Protein AF-A0A662G7Q0-F1 (afdb_monomer_lite)

Structure (mmCIF, N/CA/C/O backbone):
data_AF-A0A662G7Q0-F1
#
_entry.id   AF-A0A662G7Q0-F1
#
loop_
_atom_site.group_PDB
_atom_site.id
_atom_site.type_symbol
_atom_site.label_atom_id
_atom_site.label_alt_id
_atom_site.label_comp_id
_atom_site.label_asym_id
_atom_site.label_entity_id
_atom_site.label_seq_id
_atom_site.pdbx_PDB_ins_code
_atom_site.Cartn_x
_atom_site.Cartn_y
_atom_site.Cartn_z
_atom_site.occupancy
_atom_site.B_iso_or_equiv
_atom_site.auth_seq_id
_atom_site.auth_comp_id
_atom_site.auth_asym_id
_atom_site.auth_atom_id
_atom_site.pdbx_PDB_model_num
ATOM 1 N N . MET A 1 1 ? -3.092 24.350 10.772 1.00 30.88 1 MET A N 1
ATOM 2 C CA . MET A 1 1 ? -2.022 23.568 11.432 1.00 30.88 1 MET A CA 1
ATOM 3 C C . MET A 1 1 ? -2.295 22.101 11.176 1.00 30.88 1 MET A C 1
ATOM 5 O O . MET A 1 1 ? -3.276 21.583 11.695 1.00 30.88 1 MET A O 1
ATOM 9 N N . VAL A 1 2 ? -1.486 21.460 10.333 1.00 33.28 2 VAL A N 1
ATOM 10 C CA . VAL A 1 2 ? -1.555 20.011 10.120 1.00 33.28 2 VAL A CA 1
ATOM 11 C C . VAL A 1 2 ? -1.051 19.376 11.411 1.00 33.28 2 VAL A C 1
ATOM 13 O O . VAL A 1 2 ? 0.135 19.462 11.716 1.00 33.28 2 VAL A O 1
ATOM 16 N N . LYS A 1 3 ? -1.960 18.835 12.230 1.00 35.88 3 LYS A N 1
ATOM 17 C CA . LYS A 1 3 ? -1.577 17.941 13.323 1.00 35.88 3 LYS A CA 1
ATOM 18 C C . LYS A 1 3 ? -0.989 16.710 12.649 1.00 35.88 3 LYS A C 1
ATOM 20 O O . LYS A 1 3 ? -1.729 15.837 12.213 1.00 35.88 3 LYS A O 1
ATOM 25 N N . THR A 1 4 ? 0.326 16.688 12.480 1.00 44.31 4 THR A N 1
ATOM 26 C CA . THR A 1 4 ? 1.047 15.491 12.067 1.00 44.31 4 THR A CA 1
ATOM 27 C C . THR A 1 4 ? 0.666 14.413 13.073 1.00 44.31 4 THR A C 1
ATOM 29 O O . THR A 1 4 ? 0.935 14.564 14.265 1.00 44.31 4 THR A O 1
ATOM 32 N N . ASN A 1 5 ? -0.048 13.386 12.610 1.00 51.28 5 ASN A N 1
ATOM 33 C CA . ASN A 1 5 ? -0.459 12.217 13.386 1.00 51.28 5 ASN A CA 1
ATOM 34 C C . ASN A 1 5 ? 0.790 11.433 13.809 1.00 51.28 5 ASN A C 1
ATOM 36 O O . ASN A 1 5 ? 1.082 10.365 13.285 1.00 51.28 5 ASN A O 1
ATOM 40 N N . LYS A 1 6 ? 1.563 11.994 14.740 1.00 48.69 6 LYS A N 1
ATOM 41 C CA . LYS A 1 6 ? 2.840 11.451 15.205 1.00 48.69 6 LYS A CA 1
ATOM 42 C C . LYS A 1 6 ? 2.657 10.050 15.799 1.00 48.69 6 LYS A C 1
ATOM 44 O O . LYS A 1 6 ? 3.516 9.204 15.618 1.00 48.69 6 LYS A O 1
ATOM 49 N N . PHE A 1 7 ? 1.488 9.810 16.397 1.00 49.75 7 PHE A N 1
ATOM 50 C CA . PHE A 1 7 ? 1.076 8.517 16.941 1.00 49.75 7 PHE A CA 1
ATOM 51 C C . PHE A 1 7 ? 0.899 7.436 15.860 1.00 49.75 7 PHE A C 1
ATOM 53 O O . PHE A 1 7 ? 1.281 6.298 16.074 1.00 49.75 7 PHE A O 1
ATOM 60 N N . ALA A 1 8 ? 0.408 7.797 14.667 1.00 64.31 8 ALA A N 1
ATOM 61 C CA . ALA A 1 8 ? 0.225 6.832 13.581 1.00 64.31 8 ALA A CA 1
ATOM 62 C C . ALA A 1 8 ? 1.564 6.409 12.954 1.00 64.31 8 ALA A C 1
ATOM 64 O O . ALA A 1 8 ? 1.699 5.281 12.497 1.00 64.31 8 ALA A O 1
ATOM 65 N N . TYR A 1 9 ? 2.565 7.297 12.929 1.00 69.62 9 TYR A N 1
ATOM 66 C CA . TYR A 1 9 ? 3.852 7.021 12.281 1.00 69.62 9 TYR A CA 1
ATOM 67 C C . TYR A 1 9 ? 4.595 5.846 12.932 1.00 69.62 9 TYR A C 1
ATOM 69 O O . TYR A 1 9 ? 5.070 4.962 12.224 1.00 69.62 9 TYR A O 1
ATOM 77 N N . GLU A 1 10 ? 4.665 5.817 14.265 1.00 71.88 10 GLU A N 1
ATOM 78 C CA . GLU A 1 10 ? 5.383 4.778 15.018 1.00 71.88 10 GLU A CA 1
ATOM 79 C C . GLU A 1 10 ? 4.723 3.394 14.866 1.00 71.88 10 GLU A C 1
ATOM 81 O O . GLU A 1 10 ? 5.417 2.385 14.706 1.00 71.88 10 GLU A O 1
ATOM 86 N N . GLU A 1 11 ? 3.387 3.342 14.836 1.00 78.00 11 GLU A N 1
ATOM 87 C CA . GLU A 1 11 ? 2.635 2.099 14.622 1.00 78.00 11 GLU A CA 1
ATOM 88 C C . GLU A 1 11 ? 2.809 1.569 13.188 1.00 78.00 11 GLU A C 1
ATOM 90 O O . GLU A 1 11 ? 3.041 0.373 12.992 1.00 78.00 11 GLU A O 1
ATOM 95 N N . ILE A 1 12 ? 2.764 2.455 12.181 1.00 82.88 12 ILE A N 1
ATOM 96 C CA . ILE A 1 12 ? 3.006 2.097 10.772 1.00 82.88 12 ILE A CA 1
ATOM 97 C C . ILE A 1 12 ? 4.444 1.603 10.588 1.00 82.88 12 ILE A C 1
ATOM 99 O O . ILE A 1 12 ? 4.660 0.584 9.935 1.00 82.88 12 ILE A O 1
ATOM 103 N N . GLU A 1 13 ? 5.428 2.314 11.146 1.00 84.69 13 GLU A N 1
ATOM 104 C CA . GLU A 1 13 ? 6.840 1.943 11.034 1.00 84.69 13 GLU A CA 1
ATOM 105 C C . GLU A 1 13 ? 7.097 0.560 11.633 1.00 84.69 13 GLU A C 1
ATOM 107 O O . GLU A 1 13 ? 7.750 -0.269 10.996 1.00 84.69 13 GLU A O 1
ATOM 112 N N . SER A 1 14 ? 6.562 0.297 12.828 1.00 83.50 14 SER A N 1
ATOM 113 C CA . SER A 1 14 ? 6.739 -0.992 13.498 1.00 83.50 14 SER A CA 1
ATOM 114 C C . SER A 1 14 ? 6.086 -2.124 12.700 1.00 83.50 14 SER A C 1
ATOM 116 O O . SER A 1 14 ? 6.734 -3.133 12.441 1.00 83.50 14 SER A O 1
ATOM 118 N N . TYR A 1 15 ? 4.868 -1.920 12.186 1.00 84.94 15 TYR A N 1
ATOM 119 C CA . TYR A 1 15 ? 4.207 -2.897 11.314 1.00 84.94 15 TYR A CA 1
ATOM 120 C C . TYR A 1 15 ? 4.995 -3.165 10.020 1.00 84.94 15 TYR A C 1
ATOM 122 O O . TYR A 1 15 ? 5.146 -4.309 9.598 1.00 84.94 15 TYR A O 1
ATOM 130 N N . ILE A 1 16 ? 5.534 -2.126 9.372 1.00 87.12 16 ILE A N 1
ATOM 131 C CA . ILE A 1 16 ? 6.338 -2.296 8.151 1.00 87.12 16 ILE A CA 1
ATOM 132 C C . ILE A 1 16 ? 7.605 -3.097 8.445 1.00 87.12 16 ILE A C 1
ATOM 134 O O . ILE A 1 16 ? 7.933 -3.983 7.662 1.00 87.12 16 ILE A O 1
ATOM 138 N N . LYS A 1 17 ? 8.298 -2.833 9.558 1.00 85.38 17 LYS A N 1
ATOM 139 C CA . LYS A 1 17 ? 9.502 -3.591 9.937 1.00 85.38 17 LYS A CA 1
ATOM 140 C C . LYS A 1 17 ? 9.225 -5.084 10.118 1.00 85.38 17 LYS A C 1
ATOM 142 O O . LYS A 1 17 ? 10.079 -5.896 9.784 1.00 85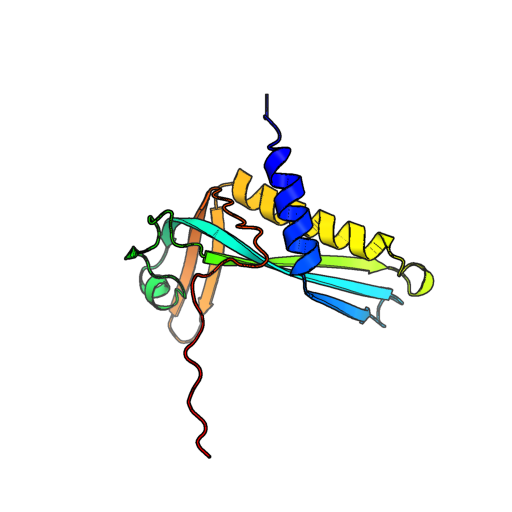.38 17 LYS A O 1
ATOM 147 N N . GLU A 1 18 ? 8.044 -5.445 10.609 1.00 84.81 18 GLU A N 1
ATOM 148 C CA . GLU A 1 18 ? 7.667 -6.845 10.835 1.00 84.81 18 GLU A CA 1
ATOM 149 C C . GLU A 1 18 ? 7.140 -7.553 9.583 1.00 84.81 18 GLU A C 1
ATOM 151 O O . GLU A 1 18 ? 7.333 -8.758 9.418 1.00 84.81 18 GLU A O 1
ATOM 156 N N . HIS A 1 19 ? 6.463 -6.821 8.695 1.00 86.06 19 HIS A N 1
ATOM 157 C CA . HIS A 1 19 ? 5.673 -7.424 7.619 1.00 86.06 19 HIS A CA 1
ATOM 158 C C . HIS A 1 19 ? 6.149 -7.086 6.202 1.00 86.06 19 HIS A C 1
ATOM 160 O O . HIS A 1 19 ? 5.649 -7.677 5.238 1.00 86.06 19 HIS A O 1
ATOM 166 N N . ALA A 1 20 ? 7.074 -6.139 6.028 1.00 87.25 20 ALA A N 1
ATOM 167 C CA . ALA A 1 20 ? 7.575 -5.797 4.704 1.00 87.25 20 ALA A CA 1
ATOM 168 C C . ALA A 1 20 ? 8.459 -6.916 4.155 1.00 87.25 20 ALA A C 1
ATOM 170 O O . ALA A 1 20 ? 9.365 -7.423 4.811 1.00 87.25 20 ALA A O 1
ATOM 171 N N . VAL A 1 21 ? 8.224 -7.268 2.896 1.00 88.75 21 VAL A N 1
ATOM 172 C CA . VAL A 1 21 ? 9.079 -8.190 2.158 1.00 88.75 21 VAL A CA 1
ATOM 173 C C . VAL A 1 21 ? 10.091 -7.363 1.383 1.00 88.75 21 VAL A C 1
ATOM 175 O O . VAL A 1 21 ? 9.728 -6.651 0.443 1.00 88.75 21 VAL A O 1
ATOM 178 N N . LEU A 1 22 ? 11.358 -7.472 1.775 1.00 87.19 22 LEU A N 1
ATOM 179 C CA . LEU A 1 22 ? 12.477 -6.827 1.100 1.00 87.19 22 LEU A CA 1
ATOM 180 C C . LEU A 1 22 ? 13.128 -7.797 0.113 1.00 87.19 22 LEU A C 1
ATOM 182 O O . LEU A 1 22 ? 13.390 -8.956 0.437 1.00 87.19 22 LEU A O 1
ATOM 186 N N . LYS A 1 23 ? 13.385 -7.330 -1.108 1.00 87.00 23 LYS A N 1
ATOM 187 C CA . LYS A 1 23 ? 14.062 -8.100 -2.153 1.00 87.00 23 LYS A CA 1
ATOM 188 C C . LYS A 1 23 ? 15.153 -7.270 -2.796 1.00 87.00 23 LYS A C 1
ATOM 190 O O . LYS A 1 23 ? 14.909 -6.146 -3.232 1.00 87.00 23 LYS A O 1
ATOM 195 N N . ILE A 1 24 ? 16.327 -7.875 -2.898 1.00 86.31 24 ILE A N 1
ATOM 196 C CA . ILE A 1 24 ? 17.477 -7.326 -3.603 1.00 86.31 24 ILE A CA 1
ATOM 197 C C . ILE A 1 24 ? 17.543 -7.982 -4.982 1.00 86.31 24 ILE A C 1
ATOM 199 O O . ILE A 1 24 ? 17.409 -9.201 -5.095 1.00 86.31 24 ILE A O 1
ATOM 203 N N . ARG A 1 25 ? 17.756 -7.180 -6.026 1.00 86.19 25 ARG A N 1
ATOM 204 C CA . ARG A 1 25 ? 18.058 -7.665 -7.377 1.00 86.19 25 ARG A CA 1
ATOM 205 C C . ARG A 1 25 ? 19.200 -6.870 -7.993 1.00 86.19 25 ARG A C 1
ATOM 207 O O . ARG A 1 25 ? 19.330 -5.676 -7.735 1.00 86.19 25 ARG A O 1
ATOM 214 N N . GLU A 1 26 ? 19.988 -7.528 -8.827 1.00 84.31 26 GLU A N 1
ATOM 215 C CA . GLU A 1 26 ? 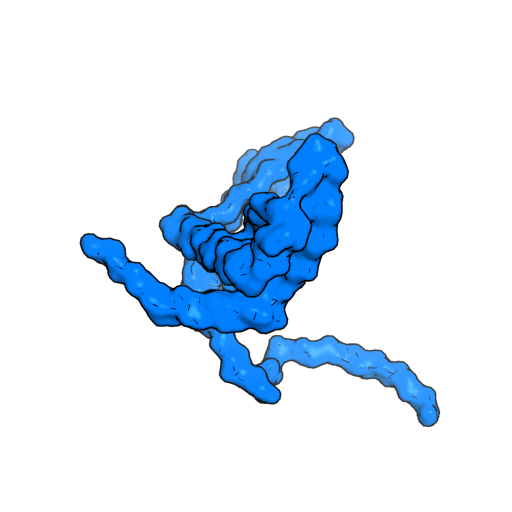21.012 -6.875 -9.638 1.00 84.31 26 GLU A CA 1
ATOM 216 C C . GLU A 1 26 ? 20.357 -6.198 -10.850 1.00 84.31 26 GLU A C 1
ATOM 218 O O . GLU A 1 26 ? 19.400 -6.723 -11.425 1.00 84.31 26 GLU A O 1
ATOM 223 N N . ALA A 1 27 ? 20.854 -5.020 -11.218 1.00 81.81 27 ALA A N 1
ATOM 224 C CA . ALA A 1 27 ? 20.484 -4.287 -12.422 1.00 81.81 27 ALA A CA 1
ATOM 225 C C . ALA A 1 27 ? 21.759 -4.058 -13.254 1.00 81.81 27 ALA A C 1
ATOM 227 O O . ALA A 1 27 ? 22.365 -2.985 -13.170 1.00 81.81 27 ALA A O 1
ATOM 228 N N . PRO A 1 28 ? 22.187 -5.073 -14.037 1.00 73.88 28 PRO A N 1
ATOM 229 C CA . PRO A 1 28 ? 23.486 -5.076 -14.718 1.00 73.88 28 PRO A CA 1
ATOM 230 C C . PRO A 1 28 ? 23.663 -3.906 -15.689 1.00 73.88 28 PRO A C 1
ATOM 232 O O . PRO A 1 28 ? 24.767 -3.413 -15.885 1.00 73.88 28 PRO A O 1
ATOM 235 N N . GLU A 1 29 ? 22.558 -3.435 -16.264 1.00 78.12 29 GLU A N 1
ATOM 236 C CA . GLU A 1 29 ? 22.493 -2.315 -17.210 1.00 78.12 29 GLU A CA 1
ATOM 237 C C . GLU A 1 29 ? 22.980 -0.982 -16.615 1.00 78.12 29 GLU A C 1
ATOM 239 O O . GLU A 1 29 ? 23.357 -0.080 -17.361 1.00 78.12 29 GLU A O 1
ATOM 244 N N . TYR A 1 30 ? 22.985 -0.857 -15.284 1.00 74.06 30 TYR A N 1
ATOM 245 C CA . TYR A 1 30 ? 23.294 0.380 -14.563 1.00 74.06 30 TYR A CA 1
ATOM 246 C C . TYR A 1 30 ? 24.436 0.226 -13.551 1.00 74.06 30 TYR A C 1
ATOM 248 O O . TYR A 1 30 ? 24.644 1.136 -12.753 1.00 74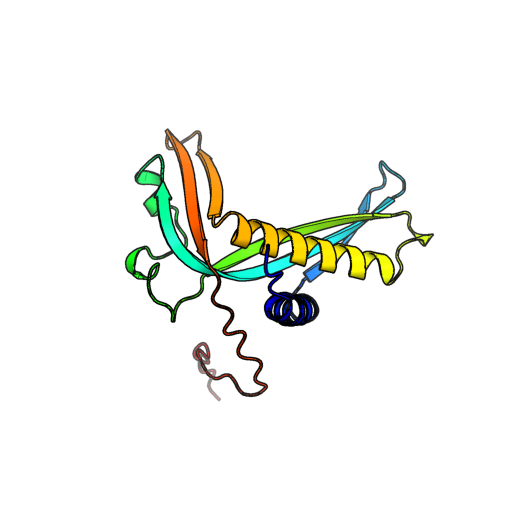.06 30 TYR A O 1
ATOM 256 N N . ASP A 1 31 ? 25.128 -0.922 -13.547 1.00 77.88 31 ASP A N 1
ATOM 257 C CA . ASP A 1 31 ? 26.108 -1.298 -12.513 1.00 77.88 31 ASP A CA 1
ATOM 258 C C . ASP A 1 31 ? 25.571 -1.068 -11.082 1.00 77.88 31 ASP A C 1
ATOM 260 O O . ASP A 1 31 ? 26.232 -0.541 -10.185 1.00 77.88 31 ASP A O 1
ATOM 264 N N . ALA A 1 32 ? 24.293 -1.410 -10.883 1.00 81.06 32 ALA A N 1
ATOM 265 C CA . ALA A 1 32 ? 23.547 -1.084 -9.678 1.00 81.06 32 ALA A CA 1
ATOM 266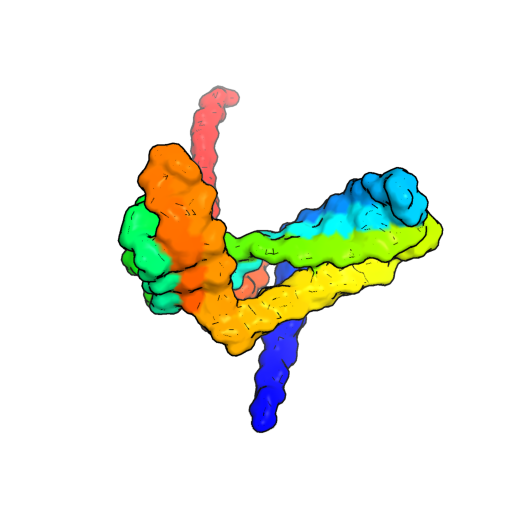 C C . ALA A 1 32 ? 22.845 -2.307 -9.091 1.00 81.06 3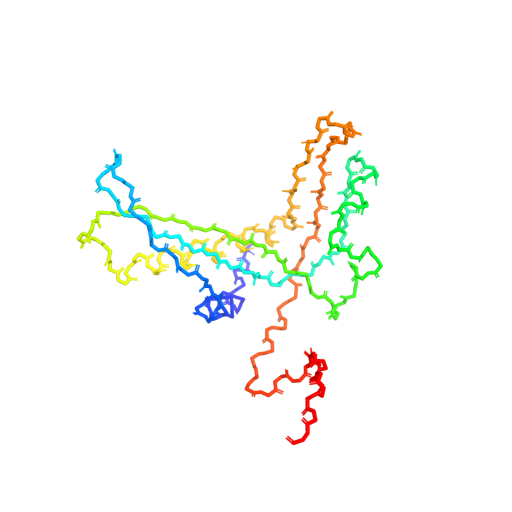2 ALA A C 1
ATOM 268 O O . ALA A 1 32 ? 22.525 -3.287 -9.765 1.00 81.06 32 ALA A O 1
ATOM 269 N N . TRP A 1 33 ? 22.545 -2.207 -7.806 1.00 83.69 33 TRP A N 1
ATOM 270 C CA . TRP A 1 33 ? 21.698 -3.119 -7.068 1.00 83.69 33 TRP A CA 1
ATOM 271 C C . TRP A 1 33 ? 20.448 -2.377 -6.619 1.00 83.69 33 TRP A C 1
ATOM 273 O O . TRP A 1 33 ? 20.506 -1.264 -6.097 1.00 83.69 33 TRP A O 1
ATOM 283 N N . ILE A 1 34 ? 19.296 -3.002 -6.826 1.00 84.81 34 ILE A N 1
ATOM 284 C CA . ILE A 1 34 ? 18.003 -2.430 -6.474 1.00 84.81 34 ILE A CA 1
ATOM 285 C C . ILE A 1 34 ? 17.480 -3.170 -5.253 1.00 84.81 34 ILE A C 1
ATOM 287 O O . ILE A 1 34 ? 17.229 -4.378 -5.314 1.00 84.81 34 ILE A O 1
ATOM 291 N N . LEU A 1 35 ? 17.274 -2.436 -4.161 1.00 86.81 35 LEU A N 1
ATOM 292 C CA . LEU A 1 35 ? 16.494 -2.909 -3.027 1.00 86.81 35 LEU A CA 1
ATOM 293 C C . LEU A 1 35 ? 15.047 -2.461 -3.228 1.00 86.81 35 LEU A C 1
ATOM 295 O O . LEU A 1 35 ? 14.758 -1.278 -3.389 1.00 86.81 35 LEU A O 1
ATOM 299 N N . THR A 1 36 ? 14.132 -3.421 -3.217 1.00 89.69 36 THR A N 1
ATOM 300 C CA . THR A 1 36 ? 12.690 -3.180 -3.302 1.00 89.69 36 THR A CA 1
ATOM 301 C C . THR A 1 36 ? 12.014 -3.662 -2.032 1.00 89.69 36 THR A C 1
ATOM 303 O O . THR A 1 36 ? 12.361 -4.717 -1.504 1.00 89.69 36 THR A O 1
ATOM 306 N N . GLY A 1 37 ? 11.047 -2.894 -1.547 1.00 88.56 37 GLY A N 1
ATOM 307 C CA . GLY A 1 37 ? 10.180 -3.263 -0.441 1.00 88.56 37 GLY A CA 1
ATOM 308 C C . GLY A 1 37 ? 8.733 -3.325 -0.894 1.00 88.56 37 GLY A C 1
ATOM 309 O O . GLY A 1 37 ? 8.257 -2.451 -1.621 1.00 88.56 37 GLY A O 1
ATOM 310 N N . LYS A 1 38 ? 8.037 -4.364 -0.440 1.00 92.88 38 LYS A N 1
ATOM 311 C CA . LYS A 1 38 ? 6.600 -4.542 -0.623 1.00 92.88 38 LYS A CA 1
ATOM 312 C C . LYS A 1 38 ? 5.936 -4.743 0.733 1.00 92.88 38 LYS A C 1
ATOM 314 O O . LYS A 1 38 ? 6.414 -5.548 1.527 1.00 92.88 38 LYS A O 1
ATOM 319 N N . ILE A 1 39 ? 4.808 -4.080 0.968 1.00 90.69 39 ILE A N 1
ATOM 320 C CA . ILE A 1 39 ? 3.993 -4.271 2.174 1.00 90.69 39 ILE A CA 1
ATOM 321 C C . ILE A 1 39 ? 2.512 -4.395 1.815 1.00 90.69 39 ILE A C 1
ATOM 323 O O . ILE A 1 39 ? 2.011 -3.663 0.964 1.00 90.69 39 ILE A O 1
ATOM 327 N N . LYS A 1 40 ? 1.813 -5.318 2.485 1.00 90.31 40 LYS A N 1
ATOM 328 C CA . LYS A 1 40 ? 0.346 -5.372 2.532 1.00 90.31 40 LYS A CA 1
ATOM 329 C C . LYS A 1 40 ? -0.124 -4.641 3.779 1.00 90.31 40 LYS A C 1
ATOM 331 O O . LYS A 1 40 ? 0.116 -5.114 4.891 1.00 90.31 40 LYS A O 1
ATOM 336 N N . PHE A 1 41 ? -0.771 -3.499 3.596 1.00 86.56 41 PHE A N 1
ATOM 337 C CA . PHE A 1 41 ? -1.135 -2.609 4.691 1.00 86.56 41 PHE A CA 1
ATOM 338 C C . PHE A 1 41 ? -2.662 -2.493 4.835 1.00 86.56 41 PHE A C 1
ATOM 340 O O . PHE A 1 41 ? -3.335 -2.240 3.831 1.00 86.56 41 PHE A O 1
ATOM 347 N N . PRO A 1 42 ? -3.225 -2.696 6.042 1.00 86.69 42 PRO A N 1
ATOM 348 C CA . PRO A 1 42 ? -4.666 -2.637 6.261 1.00 86.69 42 PRO A CA 1
ATOM 349 C C . PRO A 1 42 ? -5.178 -1.189 6.293 1.00 86.69 42 PRO A C 1
ATOM 351 O O . PRO A 1 42 ? -4.640 -0.342 7.001 1.00 86.69 42 PRO A O 1
ATOM 354 N N . LEU A 1 43 ? -6.260 -0.916 5.564 1.00 85.38 43 LEU A N 1
ATOM 355 C CA . LEU A 1 43 ? -6.996 0.350 5.570 1.00 85.38 43 LEU A CA 1
ATOM 356 C C . LEU A 1 43 ? -8.505 0.084 5.621 1.00 85.38 43 LEU A C 1
ATOM 358 O O . LEU A 1 43 ? -8.988 -0.940 5.133 1.00 85.38 43 LEU A O 1
ATOM 362 N N . LEU A 1 44 ? -9.271 1.023 6.179 1.00 85.50 44 LEU A N 1
ATOM 363 C CA . LEU A 1 44 ? -10.729 0.984 6.083 1.00 85.50 44 LEU A CA 1
ATOM 364 C C . LEU A 1 44 ? -11.161 1.688 4.812 1.00 85.50 44 LEU A C 1
ATOM 366 O O . LEU A 1 44 ? -10.888 2.875 4.612 1.00 85.50 44 LEU A O 1
ATOM 370 N N . ILE A 1 45 ? -11.902 0.954 4.001 1.00 86.88 45 ILE A N 1
ATOM 371 C CA . ILE A 1 45 ? -12.669 1.526 2.907 1.00 86.88 45 ILE A CA 1
ATOM 372 C C . ILE A 1 45 ? -13.920 2.147 3.517 1.00 86.88 45 ILE A C 1
ATOM 374 O O . ILE A 1 45 ? -14.506 1.577 4.429 1.00 86.88 45 ILE A O 1
ATOM 378 N N . THR A 1 46 ? -14.304 3.325 3.040 1.00 85.50 46 THR A N 1
ATOM 379 C CA . THR A 1 46 ? -15.537 4.020 3.452 1.00 85.50 46 THR A CA 1
ATOM 380 C C . THR A 1 46 ? -16.528 4.182 2.313 1.00 85.50 46 THR A C 1
ATOM 382 O O . THR A 1 46 ? -17.730 4.325 2.540 1.00 85.50 46 THR A O 1
ATOM 385 N N . LYS A 1 47 ? -16.020 4.182 1.081 1.00 88.75 47 LYS A N 1
ATOM 386 C CA . LYS A 1 47 ? -16.795 4.320 -0.143 1.00 88.75 47 LYS A CA 1
ATOM 387 C C . LYS A 1 47 ? -15.996 3.738 -1.304 1.00 88.75 47 LYS A C 1
ATOM 389 O O . LYS A 1 47 ? -14.769 3.826 -1.311 1.00 88.75 47 LYS A O 1
ATOM 394 N N . ILE A 1 48 ? -16.694 3.178 -2.283 1.00 89.81 48 ILE A N 1
ATOM 395 C CA . ILE A 1 48 ? -16.126 2.769 -3.567 1.00 89.81 48 ILE A CA 1
ATOM 396 C C . ILE A 1 48 ? -16.864 3.544 -4.651 1.00 89.81 48 ILE A C 1
ATOM 398 O O . ILE A 1 48 ? -18.092 3.629 -4.623 1.00 89.81 48 ILE A O 1
ATOM 402 N N . GLU A 1 49 ? -16.118 4.116 -5.585 1.00 90.81 49 GLU A N 1
ATOM 403 C CA . GLU A 1 49 ? -16.655 4.701 -6.810 1.00 90.81 49 GLU A CA 1
ATOM 404 C C . GLU A 1 49 ? -16.028 4.009 -8.016 1.00 90.81 49 GLU A C 1
ATOM 406 O O . GLU A 1 49 ? -14.831 3.729 -8.025 1.00 90.81 49 GLU A O 1
ATOM 411 N N . CYS A 1 50 ? -16.832 3.738 -9.038 1.00 90.75 50 CYS A N 1
ATOM 412 C CA . CYS A 1 50 ? -16.378 3.157 -10.294 1.00 90.75 50 CYS A CA 1
ATOM 413 C C . CYS A 1 50 ? -16.939 3.969 -11.464 1.00 90.75 50 CYS A C 1
ATOM 415 O O . CYS A 1 50 ? -18.058 4.479 -11.397 1.00 90.75 50 CYS A O 1
ATOM 417 N N . THR A 1 51 ? -16.161 4.103 -12.537 1.00 91.50 51 THR A N 1
ATOM 418 C CA . THR A 1 51 ? -16.636 4.745 -13.776 1.00 91.50 51 THR A CA 1
ATOM 419 C C . THR A 1 51 ? -17.436 3.789 -14.659 1.00 91.50 51 THR A C 1
ATOM 421 O O . THR A 1 51 ? -18.167 4.237 -15.535 1.00 91.50 51 THR A O 1
ATOM 424 N N . ASN A 1 52 ? -17.292 2.483 -14.433 1.00 88.94 52 ASN A N 1
ATOM 425 C CA . ASN A 1 52 ? -17.974 1.415 -15.150 1.00 88.94 52 ASN A CA 1
ATOM 426 C C . ASN A 1 52 ? -18.453 0.375 -14.129 1.00 88.94 52 ASN A C 1
ATOM 428 O O . ASN A 1 52 ? -17.660 -0.099 -13.319 1.00 88.94 52 ASN A O 1
ATOM 432 N N . SER A 1 53 ? -19.743 0.032 -14.148 1.00 86.25 53 SER A N 1
ATOM 433 C CA . SER A 1 53 ? -20.339 -0.889 -13.175 1.00 86.25 53 SER A CA 1
ATOM 434 C C . SER A 1 53 ? -19.847 -2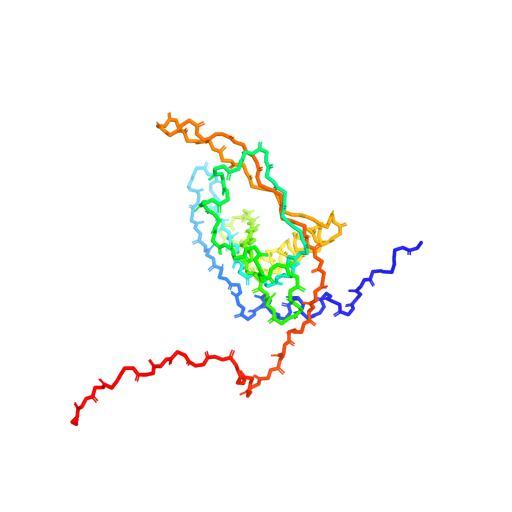.329 -13.314 1.00 86.25 53 SER A C 1
ATOM 436 O O . SER A 1 53 ? -19.824 -3.032 -12.312 1.00 86.25 53 SER A O 1
ATOM 438 N N . ALA A 1 54 ? -19.418 -2.758 -14.507 1.00 87.38 54 ALA A N 1
ATOM 439 C CA . ALA A 1 54 ? -18.854 -4.097 -14.721 1.00 87.38 54 ALA A CA 1
ATOM 440 C C . ALA A 1 54 ? -17.542 -4.307 -13.942 1.00 87.38 54 ALA A C 1
ATOM 442 O O . ALA A 1 54 ? -17.194 -5.425 -13.582 1.00 87.38 54 ALA A O 1
ATOM 443 N N . LEU A 1 55 ? -16.845 -3.218 -13.592 1.00 85.31 55 LEU A N 1
ATOM 444 C CA . LEU A 1 55 ? -15.653 -3.277 -12.745 1.00 85.31 55 LEU A CA 1
ATOM 445 C C . LEU A 1 55 ? -15.957 -3.749 -11.319 1.00 85.31 55 LEU A C 1
ATOM 447 O O . LEU A 1 55 ? -15.048 -4.212 -10.636 1.00 85.31 55 LEU A O 1
ATOM 451 N N . LEU A 1 56 ? -17.209 -3.638 -10.855 1.00 83.38 56 LEU A N 1
ATOM 452 C CA . LEU A 1 56 ? -17.596 -4.118 -9.527 1.00 83.38 56 LEU A CA 1
ATOM 453 C C . LEU A 1 56 ? -17.456 -5.638 -9.406 1.00 83.38 56 LEU A C 1
ATOM 455 O O . LEU A 1 56 ? -17.130 -6.119 -8.324 1.00 83.38 56 LEU A O 1
ATOM 459 N N . ASP A 1 57 ? -17.642 -6.370 -10.505 1.00 83.19 57 ASP A N 1
ATOM 460 C CA . ASP A 1 57 ? -17.496 -7.828 -10.540 1.00 83.19 57 ASP A CA 1
ATOM 461 C C . ASP A 1 57 ? -16.021 -8.267 -10.474 1.00 83.19 57 ASP A C 1
ATOM 463 O O . ASP A 1 57 ? -15.722 -9.396 -10.089 1.00 83.19 57 ASP A O 1
ATOM 467 N N . LEU A 1 58 ? -15.088 -7.357 -10.783 1.00 79.81 58 LEU A N 1
ATOM 468 C CA . LEU A 1 58 ? -13.639 -7.580 -10.702 1.00 79.81 58 LEU A CA 1
ATOM 469 C C . LEU A 1 58 ? -13.057 -7.219 -9.326 1.00 79.81 58 LEU A C 1
ATOM 471 O O . LEU A 1 58 ? -11.867 -7.425 -9.067 1.00 79.81 58 LEU A O 1
ATOM 475 N N . LEU A 1 59 ? -13.875 -6.663 -8.428 1.00 78.06 59 LEU A N 1
ATOM 476 C CA . LEU A 1 59 ? -13.430 -6.273 -7.099 1.00 78.06 59 LEU A CA 1
ATOM 477 C C . LEU A 1 59 ? -13.177 -7.494 -6.218 1.00 78.06 59 LEU A C 1
ATOM 479 O O . LEU A 1 59 ? -14.083 -8.253 -5.887 1.00 78.06 59 LEU A O 1
ATOM 483 N N . ASN A 1 60 ? -11.971 -7.576 -5.660 1.00 72.25 60 ASN A N 1
ATOM 484 C CA . ASN A 1 60 ? -11.665 -8.479 -4.543 1.00 72.25 60 ASN A CA 1
ATOM 485 C C . ASN A 1 60 ? -12.160 -7.938 -3.182 1.00 72.25 60 ASN A C 1
ATOM 487 O O . ASN A 1 60 ? -11.606 -8.257 -2.129 1.00 72.25 60 ASN A O 1
ATOM 491 N N . ILE A 1 61 ? -13.180 -7.079 -3.191 1.00 74.69 61 ILE A N 1
ATOM 492 C CA . ILE A 1 61 ? -13.702 -6.359 -2.029 1.00 74.69 61 ILE A CA 1
ATOM 493 C C . ILE A 1 61 ? -15.220 -6.497 -2.024 1.00 74.69 61 ILE A C 1
ATOM 495 O O . ILE A 1 61 ? -15.864 -6.249 -3.037 1.00 74.69 61 ILE A O 1
ATOM 499 N N . ASN A 1 62 ? -15.801 -6.842 -0.873 1.00 78.25 62 ASN A N 1
ATOM 500 C CA . ASN A 1 62 ? -17.248 -6.938 -0.723 1.00 78.25 62 ASN A CA 1
ATOM 501 C C . ASN A 1 62 ? -17.841 -5.550 -0.395 1.00 78.25 62 ASN A C 1
ATOM 503 O O . ASN A 1 62 ? -17.632 -5.058 0.722 1.00 78.25 62 ASN A O 1
ATOM 507 N N . PRO A 1 63 ? -18.639 -4.933 -1.292 1.00 72.69 63 PRO A N 1
ATOM 508 C CA . PRO A 1 63 ? -19.201 -3.599 -1.072 1.00 72.69 63 PRO A CA 1
ATOM 509 C C . PRO A 1 63 ? -20.040 -3.480 0.208 1.00 72.69 63 PRO A C 1
ATOM 511 O O . PRO A 1 63 ? -20.062 -2.424 0.839 1.00 72.69 63 PRO A O 1
ATOM 514 N N . HIS A 1 64 ? -20.687 -4.567 0.648 1.00 75.44 64 HIS A N 1
ATOM 515 C CA . HIS A 1 64 ? -21.500 -4.586 1.869 1.00 75.44 64 HIS A CA 1
ATOM 516 C C . HIS A 1 64 ? -20.668 -4.469 3.154 1.00 75.44 64 HIS A C 1
ATOM 518 O O . HIS A 1 64 ? -21.193 -4.105 4.204 1.00 75.44 64 HIS A O 1
ATOM 524 N N . GLN A 1 65 ? -19.369 -4.766 3.086 1.00 72.31 65 GLN A N 1
ATOM 525 C CA . GLN A 1 65 ? -18.440 -4.690 4.214 1.00 72.31 65 GLN A CA 1
ATOM 526 C C . GLN A 1 65 ? -17.660 -3.363 4.248 1.00 72.31 65 GLN A C 1
ATOM 528 O O . GLN A 1 65 ? -17.046 -3.048 5.264 1.00 72.31 65 GLN A O 1
ATOM 533 N N . CYS A 1 66 ? -17.728 -2.540 3.192 1.00 69.44 66 CYS A N 1
ATOM 534 C CA . CYS A 1 66 ? -16.998 -1.271 3.025 1.00 69.44 66 CYS A CA 1
ATOM 535 C C . CYS A 1 66 ? -17.415 -0.127 3.964 1.00 69.44 66 CYS A C 1
ATOM 537 O O . CYS A 1 66 ? -17.033 1.015 3.743 1.00 69.44 66 CYS A O 1
ATOM 539 N N . GLN A 1 67 ? -18.232 -0.394 4.978 1.00 67.25 67 GLN A N 1
ATOM 540 C CA . GLN A 1 67 ? -18.591 0.584 6.011 1.00 67.25 67 GLN A CA 1
ATOM 541 C C . GLN A 1 67 ? -18.474 0.005 7.422 1.00 67.25 67 GLN A C 1
ATOM 543 O O . GLN A 1 67 ? -18.743 0.697 8.402 1.00 67.25 67 GLN A O 1
ATOM 548 N N . SER A 1 68 ? -18.066 -1.260 7.545 1.00 70.94 68 SER A N 1
ATOM 549 C CA . SER A 1 68 ? -17.887 -1.886 8.844 1.00 70.94 68 SER A CA 1
ATOM 550 C C . SER A 1 68 ? -16.513 -1.539 9.405 1.00 70.94 68 SER A C 1
ATOM 552 O O . SER A 1 68 ? -15.494 -1.930 8.846 1.00 70.94 68 SER A O 1
ATOM 554 N N . GLU A 1 69 ? -16.478 -0.876 10.561 1.00 68.31 69 GLU A N 1
ATOM 555 C CA . GLU A 1 69 ? -15.232 -0.547 11.275 1.00 68.31 69 GLU A CA 1
ATOM 556 C C . GLU A 1 69 ? -14.452 -1.788 11.754 1.00 68.31 69 GLU A C 1
ATOM 558 O O . GLU A 1 69 ? -13.329 -1.678 12.243 1.00 68.31 69 GLU A O 1
ATOM 563 N N . HIS A 1 70 ? -15.042 -2.978 11.618 1.00 69.38 70 HIS A N 1
ATOM 564 C CA . HIS A 1 70 ? -14.425 -4.255 11.964 1.00 69.38 70 HIS A CA 1
ATOM 565 C C . HIS A 1 70 ? -13.711 -4.926 10.786 1.00 69.38 70 HIS A C 1
ATOM 567 O O . HIS A 1 70 ? -12.945 -5.862 11.008 1.00 69.38 70 HIS A O 1
ATOM 573 N N . TYR A 1 71 ? -13.931 -4.458 9.555 1.00 71.88 71 TYR A N 1
ATOM 574 C CA . TYR A 1 71 ? -13.339 -5.045 8.358 1.00 71.88 71 TYR A CA 1
ATOM 575 C C . TYR A 1 71 ? -12.310 -4.095 7.754 1.00 71.88 71 TYR A C 1
ATOM 577 O O . TYR A 1 71 ? -12.624 -2.987 7.323 1.00 71.88 71 TYR A O 1
ATOM 585 N N . HIS A 1 72 ? -11.065 -4.562 7.722 1.00 77.31 72 HIS A N 1
ATOM 586 C CA . HIS A 1 72 ? -9.958 -3.863 7.085 1.00 77.31 72 HIS A CA 1
ATOM 587 C C . HIS A 1 72 ? -9.614 -4.568 5.780 1.00 77.31 72 HIS A C 1
ATOM 589 O O . HIS A 1 72 ? -9.596 -5.798 5.710 1.00 77.31 72 HIS A O 1
ATOM 595 N N . TYR A 1 73 ? -9.305 -3.774 4.765 1.00 82.44 73 TYR A N 1
ATOM 596 C CA . TYR A 1 73 ? -8.863 -4.251 3.466 1.00 82.44 73 TYR A CA 1
ATOM 597 C C . TYR A 1 73 ? -7.376 -3.987 3.308 1.00 82.44 73 TYR A C 1
ATOM 599 O O . TYR A 1 73 ? -6.878 -2.931 3.695 1.00 82.44 73 TYR A O 1
ATOM 607 N N . PHE A 1 74 ? -6.657 -4.961 2.764 1.00 86.19 74 PHE A N 1
ATOM 608 C CA . PHE A 1 74 ? -5.214 -4.866 2.601 1.00 86.19 74 PHE A CA 1
ATOM 609 C C . PHE A 1 74 ? -4.880 -4.321 1.221 1.00 86.19 74 PHE A C 1
ATOM 611 O O . PHE A 1 74 ? -5.229 -4.933 0.215 1.00 86.19 74 PHE A O 1
ATOM 618 N N . PHE A 1 75 ? -4.148 -3.212 1.194 1.00 87.62 75 PHE A N 1
ATOM 619 C CA . PHE A 1 75 ? -3.624 -2.616 -0.028 1.00 87.62 75 PHE A CA 1
ATOM 620 C C . PHE A 1 75 ? -2.118 -2.833 -0.119 1.00 87.62 75 PHE A C 1
ATOM 622 O O . PHE A 1 75 ? -1.409 -2.830 0.892 1.00 87.62 75 PHE A O 1
ATOM 629 N N . GLU A 1 76 ? -1.627 -3.058 -1.335 1.00 90.88 76 GLU A N 1
ATOM 630 C CA . GLU A 1 76 ? -0.206 -3.278 -1.583 1.00 90.88 76 GLU A CA 1
ATOM 631 C C . GLU A 1 76 ? 0.507 -1.961 -1.884 1.00 90.88 76 GLU A C 1
ATOM 633 O O . GLU A 1 76 ? 0.128 -1.224 -2.790 1.00 90.88 76 GLU A O 1
ATOM 638 N N . PHE A 1 77 ? 1.581 -1.697 -1.145 1.00 91.75 77 PHE A N 1
ATOM 639 C CA . PHE A 1 77 ? 2.469 -0.565 -1.381 1.00 91.75 77 PHE A CA 1
ATOM 640 C C . PHE A 1 77 ? 3.858 -1.060 -1.758 1.00 91.75 77 PHE A C 1
ATOM 642 O O . PHE A 1 77 ? 4.348 -2.061 -1.226 1.00 91.75 77 PHE A O 1
ATOM 649 N N . TYR A 1 78 ? 4.490 -0.323 -2.668 1.00 93.12 78 TYR A N 1
ATOM 650 C CA . TYR A 1 78 ? 5.796 -0.635 -3.225 1.00 93.12 78 TYR A CA 1
ATOM 651 C C . TYR A 1 78 ? 6.719 0.571 -3.087 1.00 93.12 78 TYR A C 1
ATOM 653 O O . TYR A 1 78 ? 6.320 1.705 -3.352 1.00 93.12 78 TYR A O 1
ATOM 661 N N . ALA A 1 79 ? 7.963 0.315 -2.705 1.00 91.06 79 ALA A N 1
ATOM 662 C CA . ALA A 1 79 ? 9.040 1.292 -2.735 1.00 91.06 79 ALA A CA 1
ATOM 663 C C . ALA A 1 79 ? 10.327 0.618 -3.208 1.00 91.06 79 ALA A C 1
ATOM 665 O O . ALA A 1 79 ? 10.499 -0.593 -3.066 1.00 91.06 79 ALA A O 1
ATOM 666 N N . GLY A 1 80 ? 11.244 1.401 -3.760 1.00 86.44 80 GLY A N 1
ATOM 667 C CA . GLY A 1 80 ? 12.545 0.892 -4.147 1.00 86.44 80 GLY A CA 1
ATOM 668 C C . GLY A 1 80 ? 13.572 1.998 -4.263 1.00 86.44 80 GLY A C 1
ATOM 669 O O . GLY A 1 80 ? 13.236 3.164 -4.465 1.00 86.44 80 GLY A O 1
ATOM 670 N N . CYS A 1 81 ? 14.824 1.603 -4.124 1.00 82.50 81 CYS A N 1
ATOM 671 C CA . CYS A 1 81 ? 15.987 2.460 -4.239 1.00 82.50 81 CYS A CA 1
ATOM 672 C C . CYS A 1 81 ? 17.090 1.696 -4.973 1.00 82.50 81 CYS A C 1
ATOM 674 O O . CYS A 1 81 ? 17.202 0.470 -4.867 1.00 82.50 81 CYS A O 1
ATOM 676 N N . SER A 1 82 ? 17.879 2.436 -5.742 1.00 81.00 82 SER A N 1
ATOM 677 C CA . SER A 1 82 ? 19.004 1.906 -6.504 1.00 81.00 82 SER A CA 1
ATOM 678 C C . SER A 1 82 ? 20.288 2.432 -5.883 1.00 81.00 82 SER A C 1
ATOM 680 O O . SER A 1 82 ? 20.419 3.639 -5.686 1.00 81.00 82 SER A O 1
ATOM 682 N N . TYR A 1 83 ? 21.216 1.531 -5.590 1.00 74.75 83 TYR A N 1
ATOM 683 C CA . TYR A 1 83 ? 22.521 1.842 -5.014 1.00 74.75 83 TYR A CA 1
ATOM 684 C C . TYR A 1 83 ? 23.598 1.015 -5.704 1.00 74.75 83 TYR A C 1
ATOM 686 O O . TYR A 1 83 ? 23.305 -0.022 -6.298 1.00 74.75 83 TYR A O 1
ATOM 694 N N . THR A 1 84 ? 24.856 1.424 -5.606 1.00 71.38 84 THR A N 1
ATOM 695 C CA . THR A 1 84 ? 25.965 0.549 -6.007 1.00 71.38 84 THR A CA 1
ATOM 696 C C . THR A 1 84 ? 26.110 -0.624 -5.023 1.00 71.38 84 THR A C 1
ATOM 698 O O . THR A 1 84 ? 25.616 -0.582 -3.890 1.00 71.38 84 THR A O 1
ATOM 701 N N . ARG A 1 85 ? 26.796 -1.704 -5.425 1.00 64.69 85 ARG A N 1
ATOM 702 C CA . ARG A 1 85 ? 26.987 -2.910 -4.585 1.00 64.69 85 ARG A CA 1
ATOM 703 C C . ARG A 1 85 ? 27.633 -2.604 -3.227 1.00 64.69 85 ARG A C 1
ATOM 705 O O . ARG A 1 85 ? 27.371 -3.291 -2.244 1.00 64.69 85 ARG A O 1
ATOM 712 N N . GLU A 1 86 ? 28.469 -1.575 -3.183 1.00 63.12 86 GLU A N 1
ATOM 713 C CA . GLU A 1 86 ? 29.235 -1.132 -2.012 1.00 63.12 86 GLU A CA 1
ATOM 714 C C . GLU A 1 86 ? 28.403 -0.243 -1.062 1.00 63.12 86 GLU A C 1
ATOM 716 O O . GLU A 1 86 ? 28.730 -0.082 0.119 1.00 63.12 86 GLU A O 1
ATOM 721 N N . GLU A 1 87 ? 27.291 0.299 -1.564 1.00 64.50 87 GLU A N 1
ATOM 722 C CA . GLU A 1 87 ? 26.360 1.190 -0.864 1.00 64.50 87 GLU A CA 1
ATOM 723 C C . GLU A 1 87 ? 25.128 0.466 -0.297 1.00 64.50 87 GLU A C 1
ATOM 725 O O . GLU A 1 87 ? 24.360 1.074 0.454 1.00 64.50 87 GLU A O 1
ATOM 730 N N . LEU A 1 88 ? 24.959 -0.834 -0.580 1.00 64.38 88 LEU A N 1
ATOM 731 C CA . LEU A 1 88 ? 23.966 -1.707 0.060 1.00 64.38 88 LEU A CA 1
ATOM 732 C C . LEU A 1 88 ? 24.296 -1.893 1.554 1.00 64.38 88 LEU A C 1
ATOM 734 O O . LEU A 1 88 ? 24.860 -2.892 1.996 1.00 64.38 88 LEU A O 1
ATOM 738 N N . LYS A 1 89 ? 23.958 -0.876 2.342 1.00 63.78 89 LYS A N 1
ATOM 739 C CA . LYS A 1 89 ? 24.105 -0.799 3.800 1.00 63.78 89 LYS A CA 1
ATOM 740 C C . LYS A 1 89 ? 22.718 -0.761 4.458 1.00 63.78 89 LYS A C 1
ATOM 742 O O . LYS A 1 89 ? 21.737 -0.488 3.768 1.00 63.78 89 LYS A O 1
ATOM 747 N N . PRO A 1 90 ? 22.618 -0.917 5.794 1.00 67.19 90 PRO A N 1
ATOM 748 C CA . PRO A 1 90 ? 21.372 -0.712 6.555 1.00 67.19 90 PRO A CA 1
ATOM 749 C C . PRO A 1 90 ? 20.616 0.595 6.238 1.00 67.19 90 PRO A C 1
ATOM 751 O O . PRO A 1 90 ? 19.410 0.693 6.444 1.00 67.19 90 PRO A O 1
ATOM 754 N N . PHE A 1 91 ? 21.309 1.600 5.694 1.00 73.31 91 PHE A N 1
ATOM 755 C CA . PHE A 1 91 ? 20.710 2.835 5.190 1.00 73.31 91 PHE A CA 1
ATOM 756 C C . PHE A 1 91 ? 19.686 2.607 4.062 1.00 73.31 91 PHE A C 1
ATOM 758 O O . PHE A 1 91 ? 18.640 3.249 4.054 1.00 73.31 91 PHE A O 1
ATOM 765 N N . ALA A 1 92 ? 19.938 1.667 3.144 1.00 77.00 92 ALA A N 1
ATOM 766 C CA . ALA A 1 92 ? 19.034 1.372 2.033 1.00 77.00 92 ALA A CA 1
ATOM 767 C C . ALA A 1 92 ? 17.682 0.835 2.527 1.00 77.00 92 ALA A C 1
ATOM 769 O O . ALA A 1 92 ? 16.629 1.258 2.055 1.00 77.00 92 ALA A O 1
ATOM 770 N N . GLU A 1 93 ? 17.713 -0.059 3.516 1.00 83.06 93 GLU A N 1
ATOM 771 C CA . GLU A 1 93 ? 16.515 -0.589 4.168 1.00 83.06 93 GLU A CA 1
ATOM 772 C C . GLU A 1 93 ? 15.724 0.518 4.872 1.00 83.06 93 GLU A C 1
ATOM 774 O O . GLU A 1 93 ? 14.510 0.624 4.683 1.00 83.06 93 GLU A O 1
ATOM 779 N N . HIS A 1 94 ? 16.412 1.392 5.613 1.00 86.00 94 HIS A N 1
ATOM 780 C CA . HIS A 1 94 ? 15.781 2.539 6.264 1.00 86.00 94 HIS A CA 1
ATOM 781 C C . HIS A 1 94 ? 15.046 3.446 5.261 1.00 86.00 94 HIS A C 1
ATOM 783 O O . HIS A 1 94 ? 13.896 3.825 5.495 1.00 86.00 94 HIS A O 1
ATOM 789 N N . GLU A 1 95 ? 15.665 3.752 4.117 1.00 87.06 95 GLU A N 1
ATOM 790 C CA . GLU A 1 95 ? 15.055 4.595 3.083 1.00 87.06 95 GLU A CA 1
ATOM 791 C C . GLU A 1 95 ? 13.858 3.920 2.391 1.00 87.06 95 GLU A C 1
ATOM 793 O O . GLU A 1 95 ? 12.853 4.584 2.108 1.00 87.06 95 GLU A O 1
ATOM 798 N N . VAL A 1 96 ? 13.903 2.598 2.176 1.00 88.56 96 VAL A N 1
ATOM 799 C CA . VAL A 1 96 ? 12.749 1.836 1.664 1.00 88.56 96 VAL A CA 1
ATOM 800 C C . VAL A 1 96 ? 11.589 1.880 2.653 1.00 88.56 96 VAL A C 1
ATOM 802 O O . VAL A 1 96 ? 10.470 2.208 2.259 1.00 88.56 96 VAL A O 1
ATOM 805 N N . ILE A 1 97 ? 11.844 1.613 3.936 1.00 89.25 97 ILE A N 1
ATOM 806 C CA . ILE A 1 97 ? 10.821 1.653 4.992 1.00 89.25 97 ILE A CA 1
ATOM 807 C C . ILE A 1 97 ? 10.184 3.044 5.061 1.00 89.25 97 ILE A C 1
ATOM 809 O O . ILE A 1 97 ? 8.962 3.176 5.004 1.00 89.25 97 ILE A O 1
ATOM 813 N N . LYS A 1 98 ? 10.999 4.101 5.096 1.00 90.06 98 LYS A N 1
ATOM 814 C CA . LYS A 1 98 ? 10.530 5.493 5.118 1.00 90.06 98 LYS A CA 1
ATOM 815 C C . LYS A 1 98 ? 9.686 5.851 3.893 1.00 90.06 98 LYS A C 1
ATOM 817 O O . LYS A 1 98 ? 8.680 6.561 4.008 1.00 90.06 98 LYS A O 1
ATOM 822 N N . SER A 1 99 ? 10.061 5.340 2.723 1.00 91.94 99 SER A N 1
ATOM 823 C CA . SER A 1 99 ? 9.303 5.526 1.484 1.00 91.94 99 SER A CA 1
ATOM 824 C C . SER A 1 99 ? 7.946 4.820 1.533 1.00 91.94 99 SER A C 1
ATOM 826 O O . SER A 1 99 ? 6.940 5.417 1.145 1.00 91.94 99 SER A O 1
ATOM 828 N N . LEU A 1 100 ? 7.885 3.599 2.077 1.00 91.25 100 LEU A N 1
ATOM 829 C CA . LEU A 1 100 ? 6.629 2.874 2.296 1.00 91.25 100 LEU A CA 1
ATOM 830 C C . LEU A 1 100 ? 5.705 3.620 3.269 1.00 91.25 100 LEU A C 1
ATOM 832 O O . LEU A 1 100 ? 4.533 3.827 2.949 1.00 91.25 100 LEU A O 1
ATOM 836 N N . ILE A 1 101 ? 6.233 4.101 4.402 1.00 90.00 101 ILE A N 1
ATOM 837 C CA . ILE A 1 101 ? 5.465 4.916 5.360 1.00 90.00 101 ILE A CA 1
ATOM 838 C C . ILE A 1 101 ? 4.889 6.148 4.657 1.00 90.00 101 ILE A C 1
ATOM 840 O O . ILE A 1 101 ? 3.703 6.451 4.772 1.00 90.00 101 ILE A O 1
ATOM 844 N N . THR A 1 102 ? 5.720 6.841 3.877 1.00 90.56 102 THR A N 1
ATOM 845 C CA . THR A 1 102 ? 5.309 8.038 3.138 1.00 90.56 102 THR A CA 1
ATOM 846 C C . THR A 1 102 ? 4.184 7.733 2.147 1.00 90.56 102 THR A C 1
ATOM 848 O O . THR A 1 102 ? 3.248 8.525 2.029 1.00 90.56 102 THR A O 1
ATOM 851 N N . ALA A 1 103 ? 4.243 6.602 1.439 1.00 91.25 103 ALA A N 1
ATOM 852 C CA . ALA A 1 103 ? 3.206 6.198 0.490 1.00 91.25 103 ALA A CA 1
ATOM 853 C C . ALA A 1 103 ? 1.857 5.932 1.182 1.00 91.25 103 ALA A C 1
ATOM 855 O O . ALA A 1 103 ? 0.818 6.405 0.709 1.00 91.25 103 ALA A O 1
ATOM 856 N N . ILE A 1 104 ? 1.878 5.249 2.329 1.00 89.44 104 ILE A N 1
ATOM 857 C CA . ILE A 1 104 ? 0.685 4.983 3.144 1.00 89.44 104 ILE A CA 1
ATOM 858 C C . ILE A 1 104 ? 0.105 6.296 3.678 1.00 89.44 104 ILE A C 1
ATOM 860 O O . ILE A 1 104 ? -1.072 6.583 3.458 1.00 89.44 104 ILE A O 1
ATOM 864 N N . CYS A 1 105 ? 0.928 7.144 4.300 1.00 87.12 105 CYS A N 1
ATOM 865 C CA . CYS A 1 105 ? 0.486 8.432 4.838 1.00 87.12 105 CYS A CA 1
ATOM 866 C C . CYS A 1 105 ? -0.135 9.319 3.755 1.00 87.12 105 CYS A C 1
ATOM 868 O O . CYS A 1 105 ? -1.238 9.822 3.947 1.00 87.12 105 CYS A O 1
ATOM 870 N N . LYS A 1 106 ? 0.507 9.443 2.584 1.00 88.81 106 LYS A N 1
ATOM 871 C CA . LYS A 1 106 ? -0.041 10.207 1.449 1.00 88.81 106 LYS A CA 1
ATOM 872 C C . LYS A 1 106 ? -1.392 9.676 0.988 1.00 88.81 106 LYS A C 1
ATOM 874 O O . LYS A 1 106 ? -2.260 10.456 0.613 1.00 88.81 106 LYS A O 1
ATOM 879 N N . THR A 1 107 ? -1.562 8.360 0.983 1.00 90.00 107 THR A N 1
ATOM 880 C CA . THR A 1 107 ? -2.820 7.718 0.592 1.00 90.00 107 THR A CA 1
ATOM 881 C C . THR A 1 107 ? -3.937 8.069 1.564 1.00 90.00 107 THR A C 1
ATOM 883 O O . THR A 1 107 ? -5.023 8.464 1.143 1.00 90.00 107 THR A O 1
ATOM 886 N N . VAL A 1 108 ? -3.652 8.019 2.866 1.00 86.19 108 VAL A N 1
ATOM 887 C CA . VAL A 1 108 ? -4.634 8.397 3.883 1.00 86.19 108 VAL A CA 1
ATOM 888 C C . VAL A 1 108 ? -4.917 9.902 3.876 1.00 86.19 108 VAL A C 1
ATOM 890 O O . VAL A 1 108 ? -6.069 10.300 4.005 1.00 86.19 108 VAL A O 1
ATOM 893 N N . GLU A 1 109 ? -3.905 10.745 3.664 1.00 87.31 109 GLU A N 1
ATOM 894 C CA . GLU A 1 109 ? -4.069 12.200 3.526 1.00 87.31 109 GLU A CA 1
ATOM 895 C C . GLU A 1 109 ? -4.917 12.582 2.308 1.00 87.31 109 GLU A C 1
ATOM 897 O O . GLU A 1 109 ? -5.748 13.485 2.391 1.00 87.31 109 GLU A O 1
ATOM 902 N N . ARG A 1 110 ? -4.729 11.891 1.177 1.00 89.94 110 ARG A N 1
ATOM 903 C CA . ARG A 1 110 ? -5.559 12.059 -0.027 1.00 89.94 110 ARG A CA 1
ATOM 904 C C . ARG A 1 110 ? -6.972 11.515 0.163 1.00 89.94 110 ARG A C 1
ATOM 906 O O . ARG A 1 110 ? -7.888 11.973 -0.513 1.00 89.94 110 ARG A O 1
ATOM 913 N N . GLY A 1 111 ? -7.133 10.540 1.054 1.00 88.94 111 GLY A N 1
ATOM 914 C CA . GLY A 1 111 ? -8.400 9.889 1.354 1.00 88.94 111 GLY A CA 1
ATOM 915 C C . GLY A 1 111 ? -8.845 8.871 0.306 1.00 88.94 111 GLY A C 1
ATOM 916 O O . GLY A 1 111 ? -9.999 8.449 0.351 1.00 88.94 111 GLY A O 1
ATOM 917 N N . TYR A 1 112 ? -7.985 8.482 -0.647 1.00 91.81 112 TYR A N 1
ATOM 918 C CA . TYR A 1 112 ? -8.333 7.474 -1.651 1.00 91.81 112 TYR A CA 1
ATOM 919 C C . TYR A 1 112 ? -7.134 6.753 -2.294 1.00 91.81 112 TYR A C 1
ATOM 921 O O . TYR A 1 112 ? -6.011 7.260 -2.307 1.00 91.81 112 TYR A O 1
ATOM 929 N N . ILE A 1 113 ? -7.421 5.592 -2.892 1.00 92.19 113 ILE A N 1
ATOM 930 C CA . ILE A 1 113 ? -6.568 4.800 -3.794 1.00 92.19 113 ILE A CA 1
ATOM 931 C C . ILE A 1 113 ? -7.299 4.662 -5.134 1.00 92.19 113 ILE A C 1
ATOM 933 O O . ILE A 1 113 ? -8.509 4.449 -5.144 1.00 92.19 113 ILE A O 1
ATOM 937 N N . LYS A 1 114 ? -6.587 4.799 -6.257 1.00 91.56 114 LYS A N 1
ATOM 938 C CA . LYS A 1 114 ? -7.159 4.748 -7.610 1.00 91.56 114 LYS A CA 1
ATOM 939 C C . LYS A 1 114 ? -6.506 3.623 -8.414 1.00 91.56 114 LYS A C 1
ATOM 941 O O . LYS A 1 114 ? -5.283 3.607 -8.528 1.00 91.56 114 LYS A O 1
ATOM 946 N N . GLU A 1 115 ? -7.317 2.741 -8.985 1.00 89.38 115 GLU A N 1
ATOM 947 C CA . GLU A 1 115 ? -6.899 1.634 -9.850 1.00 89.38 115 GLU A CA 1
ATOM 948 C C . GLU A 1 115 ? -7.560 1.786 -11.224 1.00 89.38 115 GLU A C 1
ATOM 950 O O . GLU A 1 115 ? -8.774 1.980 -11.321 1.00 89.38 115 GLU A O 1
ATOM 955 N N . SER A 1 116 ? -6.753 1.743 -12.283 1.00 88.94 116 SER A N 1
ATOM 956 C CA . SER A 1 116 ? -7.221 1.810 -13.670 1.00 88.94 116 SER A CA 1
ATOM 957 C C . SER A 1 116 ? -7.215 0.416 -14.281 1.00 88.94 116 SER A C 1
ATOM 959 O O . SER A 1 116 ? -6.243 -0.319 -14.117 1.00 88.94 116 SER A O 1
ATOM 961 N N . TYR A 1 117 ? -8.276 0.094 -15.009 1.00 84.69 117 TYR A N 1
ATOM 962 C CA . TYR A 1 117 ? -8.483 -1.186 -15.674 1.00 84.69 117 TYR A CA 1
ATOM 963 C C . TYR A 1 117 ? -8.681 -0.933 -17.157 1.00 84.69 117 TYR A C 1
ATOM 965 O O . TYR A 1 117 ? -9.411 -0.018 -17.521 1.00 84.69 117 TYR A O 1
ATOM 973 N N . SER A 1 118 ? -8.038 -1.740 -17.990 1.00 85.50 118 SER A N 1
ATOM 974 C CA . SER A 1 118 ? -8.240 -1.725 -19.431 1.00 85.50 118 SER A CA 1
ATOM 975 C C . SER A 1 118 ? -8.064 -3.152 -19.930 1.00 85.50 118 SER A C 1
ATOM 977 O O . SER A 1 118 ? -6.944 -3.664 -19.945 1.00 85.50 118 SER A O 1
ATOM 979 N N . GLU A 1 119 ? -9.173 -3.810 -20.259 1.00 79.38 119 GLU A N 1
ATOM 980 C CA . GLU A 1 119 ? -9.174 -5.137 -20.875 1.00 79.38 119 GLU A CA 1
ATOM 981 C C . GLU A 1 119 ? -9.707 -5.055 -22.308 1.00 79.38 119 GLU A C 1
ATOM 983 O O . GLU A 1 119 ? -10.824 -4.595 -22.553 1.00 79.38 119 GLU A O 1
ATOM 988 N N . GLU A 1 120 ? -8.883 -5.494 -23.265 1.00 73.62 120 GLU A N 1
ATOM 989 C CA . GLU A 1 120 ? -9.186 -5.415 -24.699 1.00 73.62 120 GLU A CA 1
ATOM 990 C C . GLU A 1 120 ? -10.266 -6.421 -25.140 1.00 73.62 120 GLU A C 1
ATOM 992 O O . GLU A 1 120 ? -11.019 -6.125 -26.065 1.00 73.62 120 GLU A O 1
ATOM 997 N N . GLU A 1 121 ? -10.366 -7.587 -24.487 1.00 61.69 121 GLU A N 1
ATOM 998 C CA . GLU A 1 121 ? -11.268 -8.676 -24.907 1.00 61.69 121 GLU A CA 1
ATOM 999 C C . GLU A 1 121 ? -12.719 -8.483 -24.435 1.00 61.69 121 GLU A C 1
ATOM 1001 O O . GLU A 1 121 ? -13.645 -8.722 -25.210 1.00 61.69 121 GLU A O 1
ATOM 1006 N N . ASP A 1 122 ? -12.922 -7.981 -23.213 1.00 66.69 122 ASP A N 1
ATOM 1007 C CA . ASP A 1 122 ? -14.255 -7.820 -22.610 1.00 66.69 122 ASP A CA 1
ATOM 1008 C C . ASP A 1 122 ? -14.809 -6.384 -22.718 1.00 66.69 122 ASP A C 1
ATOM 1010 O O . ASP A 1 122 ? -15.939 -6.102 -22.312 1.00 66.69 122 ASP A O 1
ATOM 1014 N N . GLY A 1 123 ? -14.030 -5.451 -23.284 1.00 72.25 123 GLY A N 1
ATOM 1015 C CA . GLY A 1 123 ? -14.424 -4.047 -23.462 1.00 72.25 123 GLY A CA 1
ATOM 1016 C C . GLY A 1 123 ? -14.606 -3.285 -22.145 1.00 72.25 123 GLY A C 1
ATOM 1017 O O . GLY A 1 123 ? -15.239 -2.224 -22.111 1.00 72.25 123 GLY A O 1
ATOM 1018 N N . ILE A 1 124 ? -14.077 -3.828 -21.049 1.00 77.94 124 ILE A N 1
ATOM 1019 C CA . ILE A 1 124 ? -14.156 -3.227 -19.726 1.00 77.94 124 ILE A CA 1
ATOM 1020 C C . ILE A 1 124 ? -12.961 -2.284 -19.568 1.00 77.94 124 ILE A C 1
ATOM 1022 O O . ILE A 1 124 ? -11.845 -2.683 -19.242 1.00 77.94 124 ILE A O 1
ATOM 1026 N N . ASP A 1 125 ? -13.220 -1.000 -19.798 1.00 88.62 125 ASP A N 1
ATOM 1027 C CA . ASP A 1 125 ? -12.315 0.094 -19.451 1.00 88.62 125 ASP A CA 1
ATOM 1028 C C . ASP A 1 125 ? -12.941 0.945 -18.342 1.00 88.62 125 ASP A C 1
ATOM 1030 O O . ASP A 1 125 ? -14.163 1.159 -18.281 1.00 88.62 125 ASP A O 1
ATOM 1034 N N . GLY A 1 126 ? -12.093 1.428 -17.442 1.00 89.44 126 GLY A N 1
ATOM 1035 C CA . GLY A 1 126 ? -12.479 2.422 -16.469 1.00 89.44 126 GLY A CA 1
ATOM 1036 C C . GLY A 1 126 ? -11.548 2.513 -15.275 1.00 89.44 126 GLY A C 1
ATOM 1037 O O . GLY A 1 126 ? -10.400 2.078 -15.255 1.00 89.44 126 GLY A O 1
ATOM 1038 N N . THR A 1 127 ? -12.051 3.168 -14.242 1.00 91.75 127 THR A N 1
ATOM 1039 C CA . THR A 1 127 ? -11.320 3.401 -13.009 1.00 91.75 127 THR A CA 1
ATOM 1040 C C . THR A 1 127 ? -12.187 3.056 -11.813 1.00 91.75 127 THR A C 1
ATOM 1042 O O . THR A 1 127 ? -13.351 3.455 -11.743 1.00 91.75 127 THR A O 1
ATOM 1045 N N . ILE A 1 128 ? -11.572 2.396 -10.837 1.00 91.12 128 ILE A N 1
ATOM 1046 C CA . ILE A 1 128 ? -12.089 2.206 -9.490 1.00 91.12 128 ILE A CA 1
ATOM 1047 C C . ILE A 1 128 ? -11.339 3.136 -8.531 1.00 91.12 128 ILE A C 1
ATOM 1049 O O . ILE A 1 128 ? -10.111 3.215 -8.535 1.00 91.12 128 ILE A O 1
ATOM 1053 N N . THR A 1 129 ? -12.083 3.858 -7.700 1.00 92.44 129 THR A N 1
ATOM 1054 C CA . THR A 1 129 ? -11.553 4.698 -6.624 1.00 92.44 129 THR A CA 1
ATOM 1055 C C . THR A 1 129 ? -12.060 4.186 -5.279 1.00 92.44 129 THR A C 1
ATOM 1057 O O . THR A 1 129 ? -13.258 4.223 -4.993 1.00 92.44 129 THR A O 1
ATOM 1060 N N . TYR A 1 130 ? -11.138 3.727 -4.436 1.00 91.50 130 TYR A N 1
ATOM 1061 C CA . TYR A 1 130 ? -11.410 3.322 -3.060 1.00 91.50 130 TYR A CA 1
ATOM 1062 C C . TYR A 1 130 ? -11.168 4.510 -2.145 1.00 91.50 130 TYR A C 1
ATOM 1064 O O . TYR A 1 130 ? -10.035 4.962 -2.018 1.00 91.50 130 TYR A O 1
ATOM 1072 N N . TYR A 1 131 ? -12.205 5.002 -1.479 1.00 90.50 131 TYR A N 1
ATOM 1073 C CA . TYR A 1 131 ? -12.060 6.048 -0.476 1.00 90.50 131 TYR A CA 1
ATOM 1074 C C . TYR A 1 131 ? -11.681 5.419 0.846 1.00 90.50 131 TYR A C 1
ATOM 1076 O O . TYR A 1 131 ? -12.412 4.584 1.388 1.00 90.50 131 TYR A O 1
ATOM 1084 N N . VAL A 1 132 ? -10.548 5.847 1.377 1.00 88.44 132 VAL A N 1
ATOM 1085 C CA . VAL A 1 132 ? -9.931 5.245 2.548 1.00 88.44 132 VAL A CA 1
ATOM 1086 C C . VAL A 1 132 ? -9.782 6.272 3.651 1.00 88.44 132 VAL A C 1
ATOM 1088 O O . VAL A 1 132 ? -9.545 7.455 3.412 1.00 88.44 132 VAL A O 1
ATOM 1091 N N . LYS A 1 133 ? -9.903 5.806 4.886 1.00 79.94 133 LYS A N 1
ATOM 1092 C CA . LYS A 1 133 ? -9.531 6.583 6.066 1.00 79.94 133 LYS A CA 1
ATOM 1093 C C . LYS A 1 133 ? -8.769 5.692 7.032 1.00 79.94 133 LYS A C 1
ATOM 1095 O O . LYS A 1 133 ? -8.820 4.466 6.935 1.00 79.94 133 LYS A O 1
ATOM 1100 N N . TRP A 1 134 ? -8.114 6.320 8.003 1.00 74.94 134 TRP A N 1
ATOM 1101 C CA . TRP A 1 134 ? -7.628 5.608 9.179 1.00 74.94 134 TRP A CA 1
ATOM 1102 C C . TRP A 1 134 ? -8.780 4.888 9.879 1.00 74.94 134 TRP A C 1
ATOM 1104 O O . TRP A 1 134 ? -9.816 5.494 10.163 1.00 74.94 134 TRP A O 1
ATOM 1114 N N . PRO A 1 135 ? -8.613 3.590 10.128 1.00 59.12 135 PRO A N 1
ATOM 1115 C CA . PRO A 1 135 ? -8.497 3.146 11.506 1.00 59.12 135 PRO A CA 1
ATOM 1116 C C . PRO A 1 135 ? -7.306 2.198 11.654 1.00 59.12 135 PRO A C 1
ATOM 1118 O O . PRO A 1 135 ? -7.233 1.145 11.030 1.00 59.12 135 PRO A O 1
ATOM 1121 N N . ILE A 1 136 ? -6.370 2.579 12.518 1.00 59.44 136 ILE A N 1
ATOM 1122 C CA . ILE A 1 136 ? -5.299 1.700 12.971 1.00 59.44 136 ILE A CA 1
ATOM 1123 C C . ILE A 1 136 ? -5.754 1.130 14.311 1.00 59.44 136 ILE A C 1
ATOM 1125 O O . ILE A 1 136 ? -5.503 1.704 15.362 1.00 59.44 136 ILE A O 1
ATOM 1129 N N . LYS A 1 137 ? -6.465 0.004 14.299 1.00 55.03 137 LYS A N 1
ATOM 1130 C CA . LYS A 1 137 ? -6.307 -0.946 15.404 1.00 55.03 137 LYS A CA 1
ATOM 1131 C C . LYS A 1 137 ? -5.283 -1.961 14.932 1.00 55.03 137 LYS A C 1
ATOM 1133 O O . LYS A 1 137 ? -5.629 -3.085 14.584 1.00 55.03 137 LYS A O 1
ATOM 1138 N N . LEU A 1 138 ? -4.020 -1.537 14.877 1.00 55.06 138 LEU A N 1
ATOM 1139 C CA . LEU A 1 138 ? -2.904 -2.471 14.855 1.00 55.06 138 LEU A CA 1
ATOM 1140 C C . LEU A 1 138 ? -2.898 -3.076 16.249 1.00 55.06 138 LEU A C 1
ATOM 1142 O O . LEU A 1 138 ? -2.305 -2.534 17.176 1.00 55.06 138 LEU A O 1
ATOM 1146 N N . ILE A 1 139 ? -3.693 -4.130 16.432 1.00 45.69 139 ILE A N 1
ATOM 1147 C CA . ILE A 1 139 ? -3.693 -4.881 17.676 1.00 45.69 139 ILE A CA 1
ATOM 1148 C C . ILE A 1 139 ? -2.336 -5.584 17.716 1.00 45.69 139 ILE A C 1
ATOM 1150 O O . ILE A 1 139 ? -2.189 -6.704 17.236 1.00 45.69 139 ILE A O 1
ATOM 1154 N N . TRP A 1 140 ? -1.335 -4.891 18.253 1.00 42.16 140 TRP A N 1
ATOM 1155 C CA . TRP A 1 140 ? -0.108 -5.499 18.733 1.00 42.16 140 TRP A CA 1
ATOM 1156 C C . TRP A 1 140 ? -0.511 -6.437 19.854 1.00 42.16 140 TRP A C 1
ATOM 1158 O O . TRP A 1 140 ? -0.828 -6.005 20.960 1.00 42.16 140 TRP A O 1
ATOM 1168 N N . HIS A 1 141 ? -0.579 -7.725 19.565 1.00 33.56 141 HIS A N 1
ATOM 1169 C CA . HIS A 1 141 ? -0.696 -8.703 20.623 1.00 33.56 141 HIS A CA 1
ATOM 1170 C C . HIS A 1 141 ? -0.018 -9.988 20.184 1.00 33.56 141 HIS A C 1
ATOM 1172 O O . HIS A 1 141 ? -0.445 -10.631 19.226 1.00 33.56 141 HIS A O 1
ATOM 1178 N N . GLU A 1 142 ? 0.928 -10.433 21.008 1.00 38.16 142 GLU A N 1
ATOM 1179 C CA . GLU A 1 142 ? 1.424 -11.814 21.074 1.00 38.16 142 GLU A CA 1
ATOM 1180 C C . GLU A 1 142 ? 0.278 -12.847 21.246 1.00 38.16 142 GLU A C 1
ATOM 1182 O O . GLU A 1 142 ? 0.505 -14.053 21.208 1.00 38.16 142 GLU A O 1
ATOM 1187 N N . THR A 1 143 ? -0.974 -12.390 21.415 1.00 39.12 143 THR A N 1
ATOM 1188 C CA . THR A 1 143 ? -2.185 -13.195 21.622 1.00 39.12 143 THR A CA 1
ATOM 1189 C C . THR A 1 143 ? -3.437 -12.718 20.851 1.00 39.12 143 THR A C 1
ATOM 1191 O O . THR A 1 143 ? -4.549 -13.066 21.245 1.00 39.12 143 THR A O 1
ATOM 1194 N N . ALA A 1 144 ? -3.330 -11.952 19.752 1.00 35.78 144 ALA A N 1
ATOM 1195 C CA . ALA A 1 144 ? -4.507 -11.434 19.029 1.00 35.78 144 ALA A CA 1
ATOM 1196 C C . ALA A 1 144 ? -5.253 -12.537 18.247 1.00 35.78 144 ALA A C 1
ATOM 1198 O O . ALA A 1 144 ? -5.048 -12.764 17.056 1.00 35.78 144 ALA A O 1
ATOM 1199 N N . THR A 1 145 ? -6.162 -13.232 18.925 1.00 40.12 145 THR A N 1
ATOM 1200 C CA . THR A 1 145 ? -7.161 -14.123 18.331 1.00 40.12 145 THR A CA 1
ATOM 1201 C C . THR A 1 145 ? -8.221 -13.334 17.566 1.00 40.12 145 THR A C 1
ATOM 1203 O O . THR A 1 145 ? -9.176 -12.859 18.173 1.00 40.12 145 THR A O 1
ATOM 1206 N N . SER A 1 146 ? -8.125 -13.290 16.236 1.00 38.75 146 SER A N 1
ATOM 1207 C CA . SER A 1 146 ? -9.320 -13.291 15.371 1.00 38.75 146 SER A CA 1
ATOM 1208 C C . SER A 1 146 ? -8.980 -13.605 13.912 1.00 38.75 146 SER A C 1
ATOM 1210 O O . SER A 1 146 ? -8.941 -12.726 13.062 1.00 38.75 146 SER A O 1
ATOM 1212 N N . TYR A 1 147 ? -8.680 -14.885 13.683 1.00 30.34 147 TYR A N 1
ATOM 1213 C CA . TYR A 1 147 ? -9.213 -15.816 12.670 1.00 30.34 147 TYR A CA 1
ATOM 1214 C C . TYR A 1 147 ? -8.137 -16.869 12.385 1.00 30.34 147 TYR A C 1
ATOM 1216 O O . TYR A 1 147 ? -7.247 -16.693 11.559 1.00 30.34 147 TYR A O 1
ATOM 1224 N N . VAL A 1 148 ? -8.218 -17.984 13.112 1.00 32.16 148 VAL A N 1
ATOM 1225 C CA . VAL A 1 148 ? -7.438 -19.187 12.819 1.00 32.16 148 VAL A CA 1
ATOM 1226 C C . VAL A 1 148 ? -8.162 -19.925 11.695 1.00 32.16 148 VAL A C 1
ATOM 1228 O O . VAL A 1 148 ? -9.295 -20.371 11.877 1.00 32.16 148 VAL A O 1
ATOM 1231 N N . LEU A 1 149 ? -7.516 -20.040 10.532 1.00 28.61 149 LEU A N 1
ATOM 1232 C CA . LEU A 1 149 ? -7.943 -20.947 9.464 1.00 28.61 149 LEU A CA 1
ATOM 1233 C C . LEU A 1 149 ? -8.087 -22.372 10.032 1.00 28.61 149 LEU A C 1
ATOM 1235 O O . LEU A 1 149 ? -7.221 -22.806 10.799 1.00 28.61 149 LEU A O 1
ATOM 1239 N N . PRO A 1 150 ? -9.150 -23.118 9.683 1.00 32.09 150 PRO A N 1
ATOM 1240 C CA . PRO A 1 150 ? -9.395 -24.425 10.272 1.00 32.09 150 PRO A CA 1
ATOM 1241 C C . PRO A 1 150 ? -8.243 -25.371 9.920 1.00 32.09 150 PRO A C 1
ATOM 1243 O O . PRO A 1 150 ? -7.937 -25.590 8.747 1.00 32.09 150 PRO A O 1
ATOM 1246 N N . LYS A 1 151 ? -7.606 -25.960 10.940 1.00 32.12 151 LYS A N 1
ATOM 1247 C CA . LYS A 1 151 ? -6.684 -27.082 10.739 1.00 32.12 151 LYS A CA 1
ATOM 1248 C C . LYS A 1 151 ? -7.477 -28.230 10.119 1.00 32.12 151 LYS A C 1
ATOM 1250 O O . LYS A 1 151 ? -8.264 -28.885 10.798 1.00 32.12 151 LYS A O 1
ATOM 1255 N N . THR A 1 152 ? -7.246 -28.494 8.838 1.00 39.72 152 THR A N 1
ATOM 1256 C CA . THR A 1 152 ? -7.624 -29.760 8.211 1.00 39.72 152 THR A CA 1
ATOM 1257 C C . THR A 1 152 ? -6.998 -30.897 9.007 1.00 39.72 152 THR A C 1
ATOM 1259 O O . THR A 1 152 ? -5.772 -30.972 9.130 1.00 39.72 152 THR A O 1
ATOM 1262 N N . MET A 1 153 ? -7.847 -31.763 9.561 1.00 43.25 153 MET A N 1
ATOM 1263 C CA . MET A 1 153 ? -7.430 -32.990 10.225 1.00 43.25 153 MET A CA 1
ATOM 1264 C C . MET A 1 153 ? -6.562 -33.818 9.274 1.00 43.25 153 MET A C 1
ATOM 1266 O O . MET A 1 153 ? -6.989 -34.150 8.167 1.00 43.25 153 MET A O 1
ATOM 1270 N N . LYS A 1 154 ? -5.370 -34.215 9.723 1.00 34.12 154 LYS A N 1
ATOM 1271 C CA . LYS A 1 154 ? -4.743 -35.442 9.236 1.00 34.12 154 LYS A CA 1
ATOM 1272 C C . LYS A 1 154 ? -4.688 -36.427 10.390 1.00 34.12 154 LYS A C 1
ATOM 1274 O O . LYS A 1 154 ? -4.069 -36.172 11.416 1.00 34.12 154 LYS A O 1
ATOM 1279 N N . ASN A 1 155 ? -5.451 -37.493 10.187 1.00 40.62 155 ASN A N 1
ATOM 1280 C CA . ASN A 1 155 ? -5.598 -38.650 11.047 1.00 40.62 155 ASN A CA 1
ATOM 1281 C C . ASN A 1 155 ? -4.287 -39.425 11.229 1.00 40.62 155 ASN A C 1
ATOM 1283 O O . ASN A 1 155 ? -3.508 -39.536 10.280 1.00 40.62 155 ASN A O 1
ATOM 1287 N N . LYS A 1 156 ? -4.266 -40.114 12.378 1.00 36.00 156 LYS A N 1
ATOM 1288 C CA . LYS A 1 156 ? -3.412 -41.220 12.841 1.00 36.00 156 LYS A CA 1
ATOM 1289 C C . LYS A 1 156 ? -2.140 -40.829 13.576 1.00 36.00 156 LYS A C 1
ATOM 1291 O O . LYS A 1 156 ? -1.208 -40.308 12.936 1.00 36.00 156 LYS A O 1
#

Foldseek 3Di:
DPPPPPVVLVLLLVQCVVFKDWDWDDDVVVLKIKIKIKGWDWWQFQDKDKPDPVCVVVDPDDRVCNHPPVDTGTDMDMDMDIDHPVPPDVVRVVVNSVVRSVVVVVCQVVQWDKDWDDDPPVRDGIMMITGTHDDDPVVPDPDDDDDDDDPDDDDD

pLDDT: mean 74.92, std 18.29, range [28.61, 93.12]

Secondary structure (DSSP, 8-state):
-----HHHHHHHHHHHHHH-EEEEEEEGGGTEEEEEEEEEEEEEEEEEEESSGGGGGG-SS-GGGTT-TT--EEEEEEEEEEE-TTT-SHHHHHHHHHHHHHHHHHHHHHTEEEEEEE-TTT--EEEEEEEEE--------TT--S----------

Sequence (156 aa):
MVKTNKFAYEEIESYIKEHAVLKIREAPEYDAWILTGKIKFPLLITKIECTNSALLDLLNINPHQCQSEHYHYFFEFYAGCSYTREELKPFAEHEVIKSLITAICKTVERGYIKESYSEEEDGIDGTITYYVKWPIKLIWHETATSYVLPKTMKNK

Radius of gyration: 19.15 Å; chains: 1; bounding box: 51×65×46 Å